Protein AF-A0A9P6J780-F1 (afdb_monomer_lite)

Foldseek 3Di:
DPPPLVVVLVVLVVVLVVLVVVLVVCVVVVHDSPVSVVSNVVSVVVNVVSVVVVVVVVVVCVVVVVD

Sequence (67 aa):
MEANWGSKLGLIADSTLVTVYERNRCRANSLSSTSQDKTIEKNMPRQREGLKQLEAELSQAEQDGSV

Structure (mmCIF, N/CA/C/O backbone):
data_AF-A0A9P6J780-F1
#
_entry.id   AF-A0A9P6J780-F1
#
loop_
_atom_site.group_PDB
_atom_site.id
_atom_site.type_symbol
_atom_site.label_atom_id
_atom_site.label_alt_id
_atom_site.label_comp_id
_atom_site.label_asym_id
_atom_site.label_entity_id
_atom_site.label_seq_id
_atom_site.pdbx_PDB_ins_code
_atom_site.Cartn_x
_atom_site.Cartn_y
_atom_site.Cartn_z
_atom_site.occupancy
_atom_site.B_iso_or_equiv
_atom_site.auth_seq_id
_atom_site.auth_comp_id
_atom_site.auth_asym_id
_atom_site.auth_atom_id
_atom_site.pdbx_PDB_model_num
ATOM 1 N N . MET A 1 1 ? -18.116 16.626 9.592 1.00 41.25 1 MET A N 1
ATOM 2 C CA . MET A 1 1 ? -18.026 15.453 8.699 1.00 41.25 1 MET A CA 1
ATOM 3 C C . MET A 1 1 ? -17.056 14.503 9.355 1.00 41.25 1 MET A C 1
ATOM 5 O O . MET A 1 1 ? -15.876 14.832 9.400 1.00 41.25 1 MET A O 1
ATOM 9 N N . GLU A 1 2 ? -17.544 13.411 9.936 1.00 49.72 2 GLU A N 1
ATOM 10 C CA . GLU A 1 2 ? -16.649 12.358 10.409 1.00 49.72 2 GLU A CA 1
ATOM 11 C C . GLU A 1 2 ? -15.856 11.840 9.213 1.00 49.72 2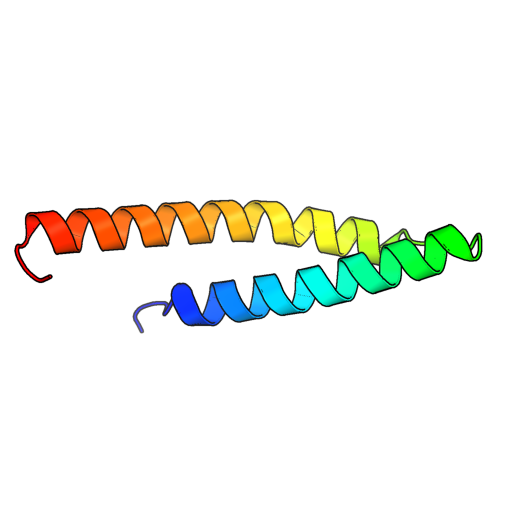 GLU A C 1
ATOM 13 O O . GLU A 1 2 ? -16.410 11.575 8.142 1.00 49.72 2 GLU A O 1
ATOM 18 N N . ALA A 1 3 ? -14.535 11.812 9.345 1.00 55.22 3 ALA A N 1
ATOM 19 C CA . ALA A 1 3 ? -13.702 11.235 8.315 1.00 55.22 3 ALA A CA 1
ATOM 20 C C . ALA A 1 3 ? -13.999 9.733 8.299 1.00 55.22 3 ALA A C 1
ATOM 22 O O . ALA A 1 3 ? -13.605 9.029 9.217 1.00 55.22 3 ALA A O 1
ATOM 23 N N . ASN A 1 4 ? -14.695 9.244 7.267 1.00 73.94 4 ASN A N 1
ATOM 24 C CA . ASN A 1 4 ? -14.816 7.809 7.018 1.00 73.94 4 ASN A CA 1
ATOM 25 C C . ASN A 1 4 ? -13.431 7.285 6.607 1.00 73.94 4 ASN A C 1
ATOM 27 O O . ASN A 1 4 ? -13.072 7.226 5.422 1.00 73.94 4 ASN A O 1
ATOM 31 N N . TRP A 1 5 ? -12.617 6.996 7.621 1.00 74.81 5 TRP A N 1
ATOM 32 C CA . TRP A 1 5 ? -11.250 6.530 7.471 1.00 74.81 5 TRP A CA 1
ATOM 33 C C . TRP A 1 5 ? -11.202 5.199 6.738 1.00 74.81 5 TRP A C 1
ATOM 35 O O . TRP A 1 5 ? -10.290 5.016 5.940 1.00 74.81 5 TRP A O 1
ATOM 45 N N . GLY A 1 6 ? -12.217 4.343 6.889 1.00 78.50 6 GLY A N 1
ATOM 46 C CA . GLY A 1 6 ? -12.328 3.077 6.166 1.00 78.50 6 GLY A CA 1
ATOM 47 C C . GLY A 1 6 ? -12.344 3.279 4.650 1.00 78.50 6 GLY A C 1
ATOM 48 O O . GLY A 1 6 ? -11.483 2.760 3.938 1.00 78.50 6 GLY A O 1
ATOM 49 N N . SER A 1 7 ? -13.259 4.109 4.140 1.00 82.56 7 SER A N 1
ATOM 50 C CA . SER A 1 7 ? -13.341 4.388 2.698 1.00 82.56 7 SER A CA 1
ATOM 51 C C . SER A 1 7 ? -12.116 5.139 2.171 1.00 82.56 7 SER A C 1
ATOM 53 O O . SER A 1 7 ? -11.615 4.836 1.088 1.00 82.56 7 SER A O 1
ATOM 55 N N . LYS A 1 8 ? -11.593 6.107 2.933 1.00 86.00 8 LYS A N 1
ATOM 56 C CA . LYS A 1 8 ? -10.406 6.877 2.531 1.00 86.00 8 LYS A CA 1
ATOM 57 C C . LYS A 1 8 ? -9.145 6.013 2.502 1.00 86.00 8 LYS A C 1
ATOM 59 O O . LYS A 1 8 ? -8.334 6.150 1.587 1.00 86.00 8 LYS A O 1
ATOM 64 N N . LEU A 1 9 ? -8.975 5.134 3.487 1.00 91.88 9 LEU A N 1
ATOM 65 C CA . LEU A 1 9 ? -7.853 4.209 3.562 1.00 91.88 9 LEU A CA 1
ATOM 66 C C . LEU A 1 9 ? -7.927 3.169 2.444 1.00 91.88 9 LEU A C 1
ATOM 68 O O . LEU A 1 9 ? -6.901 2.917 1.818 1.00 91.88 9 LEU A O 1
ATOM 72 N N . GLY A 1 10 ? -9.122 2.650 2.140 1.00 90.94 10 GLY A N 1
ATOM 73 C CA . GLY A 1 10 ? -9.348 1.747 1.008 1.00 90.94 10 GLY A CA 1
ATOM 74 C C . GLY A 1 10 ? -8.858 2.341 -0.315 1.00 90.94 10 GLY A C 1
ATOM 75 O O . GLY A 1 10 ? -8.035 1.737 -0.995 1.00 90.94 10 GLY A O 1
ATOM 76 N N . LEU A 1 11 ? -9.228 3.590 -0.619 1.00 92.06 11 LEU A N 1
ATOM 77 C CA . LEU A 1 11 ? -8.754 4.280 -1.829 1.00 92.06 11 LEU A CA 1
ATOM 78 C C . LEU A 1 11 ? -7.225 4.450 -1.866 1.00 92.06 11 LEU A C 1
ATOM 80 O O . LEU A 1 11 ? -6.597 4.311 -2.919 1.00 92.06 11 LEU A O 1
ATOM 84 N N . ILE A 1 12 ? -6.605 4.759 -0.721 1.00 93.25 12 ILE A N 1
ATOM 85 C CA . ILE A 1 12 ? -5.143 4.874 -0.623 1.00 93.25 12 ILE A CA 1
ATOM 86 C C . ILE A 1 12 ? -4.487 3.497 -0.794 1.00 93.25 12 ILE A C 1
ATOM 88 O O . ILE 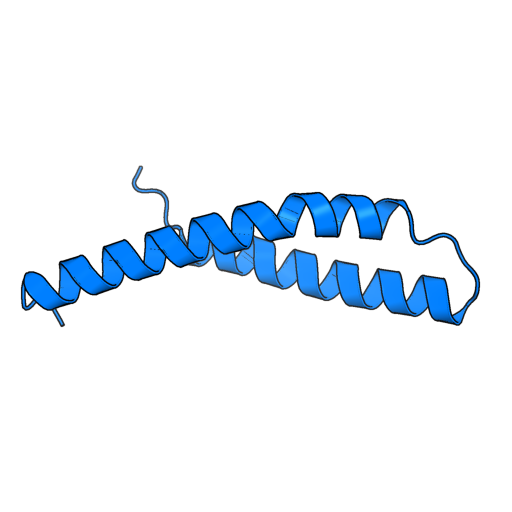A 1 12 ? -3.419 3.413 -1.404 1.00 93.25 12 ILE A O 1
ATOM 92 N N . ALA A 1 13 ? -5.091 2.426 -0.278 1.00 94.81 13 ALA A N 1
ATOM 93 C CA . ALA A 1 13 ? -4.619 1.055 -0.446 1.00 94.81 13 ALA A CA 1
ATOM 94 C C . ALA A 1 13 ? -4.653 0.636 -1.920 1.00 94.81 13 ALA A C 1
ATOM 96 O O . ALA A 1 13 ? -3.602 0.293 -2.467 1.00 94.81 13 ALA A O 1
ATOM 97 N N . ASP A 1 14 ? -5.797 0.790 -2.587 1.00 95.06 14 ASP A N 1
ATOM 98 C CA . ASP A 1 14 ? -5.976 0.436 -4.000 1.00 95.06 14 ASP A CA 1
ATOM 99 C C . ASP A 1 14 ? -4.997 1.198 -4.899 1.00 95.06 14 ASP A C 1
ATOM 101 O O . ASP A 1 14 ? -4.268 0.609 -5.703 1.00 95.06 14 ASP A O 1
ATOM 105 N N . SER A 1 15 ? -4.893 2.517 -4.706 1.00 94.25 15 SER A N 1
ATOM 106 C CA . SER A 1 15 ? -3.944 3.351 -5.449 1.00 94.25 15 SER A CA 1
ATOM 107 C C . SER A 1 15 ? -2.491 2.914 -5.227 1.00 94.25 15 SER A C 1
ATOM 109 O O . SER A 1 15 ? -1.685 2.898 -6.164 1.00 94.25 15 SER A O 1
ATOM 111 N N . THR A 1 16 ? -2.141 2.524 -4.000 1.00 96.75 16 THR A N 1
ATOM 112 C CA . THR A 1 16 ? -0.779 2.082 -3.669 1.00 96.75 16 THR A CA 1
ATOM 113 C C . THR A 1 16 ? -0.469 0.725 -4.289 1.00 96.75 16 THR A C 1
ATOM 115 O O . THR A 1 16 ? 0.630 0.555 -4.812 1.00 96.75 16 THR A O 1
ATOM 118 N N . LEU A 1 17 ? -1.428 -0.205 -4.322 1.00 97.62 17 LEU A N 1
ATOM 119 C CA . LEU A 1 17 ? -1.276 -1.500 -4.993 1.00 97.62 17 LEU A CA 1
ATOM 120 C C . LEU A 1 17 ? -1.011 -1.333 -6.493 1.00 97.62 17 LEU A C 1
ATOM 122 O O . LEU A 1 17 ? -0.046 -1.898 -7.011 1.00 97.62 17 LEU A O 1
ATOM 126 N N . VAL A 1 18 ? -1.794 -0.489 -7.173 1.00 97.75 18 VAL A N 1
ATOM 127 C CA . VAL A 1 18 ? -1.574 -0.159 -8.593 1.00 97.75 18 VAL A CA 1
ATOM 128 C C . VAL A 1 18 ? -0.188 0.459 -8.803 1.00 97.75 18 VAL A C 1
ATOM 130 O O . VAL A 1 18 ? 0.536 0.089 -9.727 1.00 97.75 18 VAL A O 1
ATOM 133 N N . THR A 1 19 ? 0.225 1.358 -7.909 1.00 98.00 19 THR A N 1
ATOM 134 C CA . THR A 1 19 ? 1.539 2.015 -7.980 1.00 98.00 19 THR A CA 1
ATOM 135 C C . THR A 1 19 ? 2.694 1.025 -7.776 1.00 98.00 19 THR A C 1
ATOM 137 O O . THR A 1 19 ? 3.710 1.115 -8.465 1.00 98.00 19 THR A O 1
ATOM 140 N N . VAL A 1 20 ? 2.549 0.055 -6.867 1.00 98.44 20 VAL A N 1
ATOM 141 C CA . VAL A 1 20 ? 3.531 -1.021 -6.644 1.00 98.44 20 VAL A CA 1
ATOM 142 C C . VAL A 1 20 ? 3.644 -1.923 -7.866 1.00 98.44 20 VAL A C 1
ATOM 144 O O . VAL A 1 20 ? 4.762 -2.253 -8.269 1.00 98.44 20 VAL A O 1
ATOM 147 N N . TYR A 1 21 ? 2.515 -2.298 -8.471 1.00 98.38 21 TYR A N 1
ATOM 148 C CA . TYR A 1 21 ? 2.511 -3.064 -9.714 1.00 98.38 21 TYR A CA 1
ATOM 149 C C . TYR A 1 21 ? 3.292 -2.331 -10.811 1.00 98.38 21 TYR A C 1
ATOM 151 O O . TYR A 1 21 ? 4.215 -2.899 -11.397 1.00 98.38 21 TYR A O 1
ATOM 159 N N . GLU A 1 22 ? 2.997 -1.047 -11.023 1.00 98.31 22 GLU A N 1
ATOM 160 C CA . GLU A 1 22 ? 3.669 -0.244 -12.044 1.00 98.31 22 GLU A CA 1
ATOM 161 C C . GLU A 1 22 ? 5.168 -0.093 -11.767 1.00 98.31 22 GLU A C 1
ATOM 163 O O . GLU A 1 22 ? 5.990 -0.274 -12.663 1.00 98.31 22 GLU A O 1
ATOM 168 N N . ARG A 1 23 ? 5.552 0.150 -10.507 1.00 98.44 23 ARG A N 1
ATOM 169 C CA . ARG A 1 23 ? 6.960 0.191 -10.089 1.00 98.44 23 ARG A CA 1
ATOM 170 C C . ARG A 1 23 ? 7.682 -1.100 -10.469 1.00 98.44 23 ARG A C 1
ATOM 172 O O . ARG A 1 23 ? 8.791 -1.056 -10.998 1.00 98.44 23 ARG A O 1
ATOM 179 N N . ASN A 1 24 ? 7.070 -2.246 -10.173 1.00 98.50 24 ASN A N 1
ATOM 180 C CA . ASN A 1 24 ? 7.657 -3.552 -10.452 1.00 98.50 24 ASN A CA 1
ATOM 181 C C . ASN A 1 24 ? 7.786 -3.780 -11.963 1.00 98.50 24 ASN A C 1
ATOM 183 O O . ASN A 1 24 ? 8.833 -4.242 -12.413 1.00 98.50 24 ASN A O 1
ATOM 187 N N . ARG A 1 25 ? 6.774 -3.383 -12.748 1.00 98.50 25 ARG A N 1
ATOM 188 C CA . ARG A 1 25 ? 6.826 -3.410 -14.214 1.00 98.50 25 ARG A CA 1
ATOM 189 C C . ARG A 1 25 ? 7.964 -2.544 -14.755 1.00 98.50 25 ARG A C 1
ATOM 191 O O . ARG A 1 25 ? 8.727 -3.026 -15.588 1.00 98.50 25 ARG A O 1
ATOM 198 N N . CYS A 1 26 ? 8.122 -1.311 -14.267 1.00 98.38 26 CYS A N 1
ATOM 199 C CA . CYS A 1 26 ? 9.228 -0.436 -14.661 1.00 98.38 26 CYS A CA 1
ATOM 200 C C . CYS A 1 26 ? 10.584 -1.085 -14.370 1.00 98.38 26 CYS A C 1
ATOM 202 O O . CYS A 1 26 ? 11.410 -1.201 -15.271 1.00 98.38 26 CYS A O 1
ATOM 204 N N . ARG A 1 27 ? 10.787 -1.580 -13.142 1.00 98.06 27 ARG A N 1
ATOM 205 C CA . ARG A 1 27 ? 12.043 -2.232 -12.737 1.00 98.06 27 ARG A CA 1
ATOM 206 C C . ARG A 1 27 ? 12.359 -3.470 -13.576 1.00 98.06 27 ARG A C 1
ATOM 208 O O . ARG A 1 27 ? 13.508 -3.646 -13.961 1.00 98.06 27 ARG A O 1
ATOM 215 N N . ALA A 1 28 ? 11.354 -4.284 -13.903 1.00 98.56 28 ALA A N 1
ATOM 216 C CA . ALA A 1 28 ? 11.521 -5.466 -14.751 1.00 98.56 28 ALA A CA 1
ATOM 217 C C . ALA A 1 28 ? 11.959 -5.125 -16.187 1.00 98.56 28 ALA A C 1
ATOM 219 O O . ALA A 1 28 ? 12.615 -5.933 -16.833 1.00 98.56 28 ALA A O 1
ATOM 220 N N . ASN A 1 29 ? 11.624 -3.927 -16.672 1.00 98.19 29 ASN A N 1
ATOM 221 C CA . ASN A 1 29 ? 11.995 -3.439 -18.000 1.00 98.19 29 ASN A CA 1
ATOM 222 C C . ASN A 1 29 ? 13.185 -2.462 -17.964 1.00 98.19 29 ASN A C 1
ATOM 224 O O . ASN A 1 29 ? 13.430 -1.765 -18.946 1.00 98.19 29 ASN A O 1
ATOM 228 N N . SER A 1 30 ? 13.904 -2.368 -16.838 1.00 97.88 30 SER A N 1
ATOM 229 C CA . SER A 1 30 ? 15.003 -1.409 -16.638 1.00 97.88 30 SER A CA 1
ATOM 230 C C . SER A 1 30 ? 14.603 0.056 -16.891 1.00 97.88 30 SER A C 1
ATOM 232 O O . SER A 1 30 ? 15.425 0.882 -17.284 1.00 97.88 30 SER A O 1
ATOM 234 N N . LEU A 1 31 ? 13.330 0.389 -16.659 1.00 98.06 31 LEU A N 1
ATOM 235 C CA . LEU A 1 31 ? 12.785 1.743 -16.734 1.00 98.06 31 LEU A CA 1
ATOM 236 C C . LEU A 1 31 ? 12.856 2.427 -15.362 1.00 98.06 31 LEU A C 1
ATOM 238 O O . LEU A 1 31 ? 12.886 1.777 -14.315 1.00 98.06 31 LEU A O 1
ATOM 242 N N . SER A 1 32 ? 12.824 3.761 -15.357 1.00 97.81 32 SER A N 1
ATOM 243 C CA . SER A 1 32 ? 12.775 4.533 -14.112 1.00 97.81 32 SER A CA 1
ATOM 244 C C . SER A 1 32 ? 11.487 4.253 -13.326 1.00 97.81 32 SER A C 1
ATOM 246 O O . SER A 1 32 ? 10.392 4.292 -13.885 1.00 97.81 32 SER A O 1
ATOM 248 N N . SER A 1 33 ? 11.623 4.022 -12.016 1.00 97.81 33 SER A N 1
ATOM 249 C CA . SER A 1 33 ? 10.503 3.845 -11.079 1.00 97.81 33 SER A CA 1
ATOM 250 C C . SER A 1 33 ? 10.397 4.952 -10.022 1.00 97.81 33 SER A C 1
ATOM 252 O O . SER A 1 33 ? 9.672 4.812 -9.037 1.00 97.81 33 SER A O 1
ATOM 254 N N . THR A 1 34 ? 11.131 6.057 -10.198 1.00 98.06 34 THR A N 1
ATOM 255 C CA . THR A 1 34 ? 11.309 7.098 -9.170 1.00 98.06 34 THR A CA 1
ATOM 256 C C . THR A 1 34 ? 9.993 7.754 -8.745 1.00 98.06 34 THR A C 1
ATOM 258 O O . THR A 1 34 ? 9.817 8.094 -7.575 1.00 98.06 34 THR A O 1
ATOM 261 N N . SER A 1 35 ? 9.054 7.957 -9.672 1.00 96.94 35 SER A N 1
ATOM 262 C CA . SER A 1 35 ? 7.752 8.561 -9.358 1.00 96.94 35 SER A CA 1
ATOM 263 C C . SER A 1 35 ? 6.861 7.614 -8.552 1.00 96.94 35 SER A C 1
ATOM 265 O O . SER A 1 35 ? 6.203 8.054 -7.604 1.00 96.94 35 SER A O 1
ATOM 267 N N . GLN A 1 36 ? 6.874 6.318 -8.875 1.00 98.25 36 GLN A N 1
ATOM 268 C CA . GLN A 1 36 ? 6.163 5.302 -8.104 1.00 98.25 36 GLN A CA 1
ATOM 269 C C . GLN A 1 36 ? 6.774 5.152 -6.712 1.00 98.25 36 GLN A C 1
ATOM 271 O O . GLN A 1 36 ? 6.032 5.131 -5.736 1.00 98.25 36 GLN A O 1
ATOM 276 N N . ASP A 1 37 ? 8.105 5.130 -6.607 1.00 97.88 37 ASP A N 1
ATOM 277 C CA . ASP A 1 37 ? 8.810 5.037 -5.325 1.00 97.88 37 ASP A CA 1
ATOM 278 C C . ASP A 1 37 ? 8.435 6.200 -4.389 1.00 97.88 37 ASP A C 1
ATOM 280 O O . ASP A 1 37 ? 8.017 5.958 -3.257 1.00 97.88 37 ASP A O 1
ATOM 284 N N . LYS A 1 38 ? 8.433 7.447 -4.887 1.00 97.94 38 LYS A N 1
ATOM 285 C CA . LYS A 1 38 ? 7.971 8.624 -4.120 1.00 97.94 38 LYS A CA 1
ATOM 286 C C . LYS A 1 38 ? 6.505 8.528 -3.694 1.00 97.94 38 LYS A C 1
ATOM 288 O O . LYS A 1 38 ? 6.135 8.953 -2.601 1.00 97.94 38 LYS A O 1
ATOM 293 N N . THR A 1 39 ? 5.649 8.010 -4.570 1.00 96.12 39 THR A N 1
ATOM 294 C CA . THR A 1 39 ? 4.213 7.883 -4.289 1.00 96.12 39 THR A CA 1
ATOM 295 C C . THR A 1 39 ? 3.955 6.817 -3.227 1.00 96.12 39 THR A C 1
ATOM 297 O O . THR A 1 39 ? 3.186 7.052 -2.297 1.00 96.12 39 THR A O 1
ATOM 300 N N . ILE A 1 40 ? 4.649 5.679 -3.311 1.00 97.69 40 ILE A N 1
ATOM 301 C CA . ILE A 1 40 ? 4.603 4.616 -2.303 1.00 97.69 40 ILE A CA 1
ATOM 302 C C . ILE A 1 40 ? 5.105 5.157 -0.963 1.00 97.69 40 ILE A C 1
ATOM 304 O O . ILE A 1 40 ? 4.401 5.043 0.037 1.00 97.69 40 ILE A O 1
ATOM 308 N N . GLU A 1 41 ? 6.264 5.816 -0.940 1.00 97.38 41 GLU A N 1
ATOM 309 C CA . GLU A 1 41 ? 6.836 6.409 0.274 1.00 97.38 41 GLU A CA 1
ATOM 310 C C . GLU A 1 41 ? 5.879 7.404 0.945 1.00 97.38 41 GLU A C 1
ATOM 312 O O . GLU A 1 41 ? 5.732 7.397 2.164 1.00 97.38 41 GLU A O 1
ATOM 317 N N . LYS A 1 42 ? 5.154 8.207 0.159 1.00 96.25 42 LYS A N 1
ATOM 318 C CA . LYS A 1 42 ? 4.134 9.135 0.666 1.00 96.25 42 LYS A CA 1
ATOM 319 C C . LYS A 1 42 ? 2.888 8.429 1.209 1.00 96.25 42 LYS A C 1
ATOM 321 O O . LYS A 1 42 ? 2.280 8.914 2.167 1.00 96.25 42 LYS A O 1
ATOM 326 N N . ASN A 1 43 ? 2.465 7.329 0.591 1.00 95.81 43 ASN A N 1
ATOM 327 C CA . ASN A 1 43 ? 1.225 6.644 0.953 1.00 95.81 43 ASN A CA 1
ATOM 328 C C . ASN A 1 43 ? 1.391 5.720 2.166 1.00 95.81 43 ASN A C 1
ATOM 330 O O . ASN A 1 43 ? 0.474 5.641 2.982 1.00 95.81 43 ASN A O 1
ATOM 334 N N . MET A 1 44 ? 2.551 5.077 2.337 1.00 95.50 44 MET A N 1
ATOM 335 C CA . MET A 1 44 ? 2.776 4.116 3.427 1.00 95.50 44 MET A CA 1
ATOM 336 C C . MET A 1 44 ? 2.550 4.703 4.837 1.00 95.50 44 MET A C 1
ATOM 338 O O . MET A 1 44 ? 1.874 4.053 5.636 1.00 95.50 44 MET A O 1
ATOM 342 N N . PRO A 1 45 ? 3.038 5.912 5.190 1.00 95.62 45 PRO A N 1
ATOM 343 C CA . PRO A 1 45 ? 2.757 6.517 6.493 1.00 95.62 45 PRO A CA 1
ATOM 344 C C . PRO A 1 45 ? 1.265 6.774 6.718 1.00 95.62 45 PRO A C 1
ATOM 346 O O . PRO A 1 45 ? 0.756 6.485 7.795 1.00 95.62 45 PRO A O 1
ATOM 349 N N . ARG A 1 46 ? 0.553 7.241 5.685 1.00 93.25 46 ARG A N 1
ATOM 350 C CA . ARG A 1 46 ? -0.892 7.515 5.746 1.00 93.25 46 ARG A CA 1
ATOM 351 C C . ARG A 1 46 ? -1.700 6.242 5.951 1.00 93.25 46 ARG A C 1
ATOM 353 O O . ARG A 1 46 ? -2.698 6.263 6.658 1.00 93.25 46 ARG A O 1
ATOM 360 N N . GLN A 1 47 ? -1.261 5.140 5.343 1.00 94.12 47 GLN A N 1
ATOM 361 C CA . GLN A 1 47 ? -1.890 3.844 5.565 1.00 94.12 47 GLN A CA 1
ATOM 362 C C . GLN A 1 47 ? -1.708 3.371 7.005 1.00 94.12 47 GLN A C 1
ATOM 364 O O . GLN A 1 47 ? -2.668 2.934 7.626 1.00 94.12 47 GLN A O 1
ATOM 369 N N . ARG A 1 48 ? -0.497 3.511 7.559 1.00 95.12 48 ARG A N 1
ATOM 370 C CA . ARG A 1 48 ? -0.222 3.159 8.962 1.00 95.12 48 ARG A CA 1
ATOM 371 C C . ARG A 1 48 ? -1.031 4.006 9.939 1.00 95.12 48 ARG A C 1
ATOM 373 O O . ARG A 1 48 ? -1.536 3.475 10.917 1.00 95.12 48 ARG A O 1
ATOM 380 N N . GLU A 1 49 ? -1.134 5.306 9.687 1.00 93.81 49 GLU A N 1
ATOM 381 C CA . GLU A 1 49 ? -1.943 6.217 10.500 1.00 93.81 49 GLU A CA 1
ATOM 382 C C . GLU A 1 49 ? -3.431 5.857 10.428 1.00 93.81 49 GLU A C 1
ATOM 384 O O . GLU A 1 49 ? -4.068 5.698 11.464 1.00 93.81 49 GLU A O 1
ATOM 389 N N . GLY A 1 50 ? -3.960 5.643 9.219 1.00 92.00 50 GLY A N 1
ATOM 390 C CA . GLY A 1 50 ? -5.351 5.240 9.027 1.00 92.00 50 GLY A CA 1
ATOM 391 C C . GLY A 1 50 ? -5.683 3.904 9.695 1.00 92.00 50 GLY A C 1
ATOM 392 O O . GLY A 1 50 ? -6.731 3.796 10.318 1.00 92.00 50 GLY A O 1
ATOM 393 N N . LEU A 1 51 ? -4.787 2.911 9.623 1.00 94.38 51 LEU A N 1
ATOM 394 C 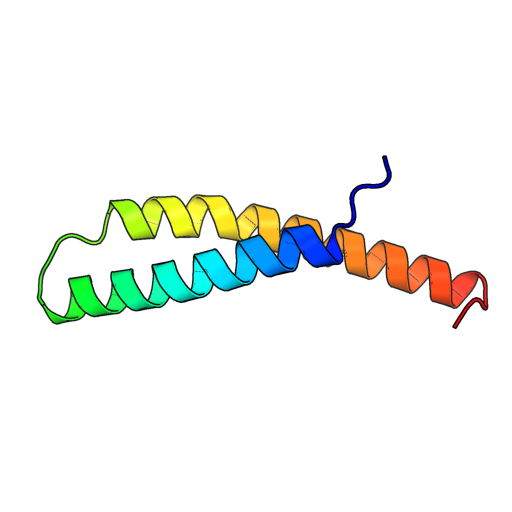CA . LEU A 1 51 ? -4.969 1.631 10.317 1.00 94.38 51 LEU A CA 1
ATOM 395 C C . LEU A 1 51 ? -5.033 1.811 11.835 1.00 94.38 51 LEU A C 1
ATOM 397 O O . LEU A 1 51 ? -5.971 1.323 12.448 1.00 94.38 51 LEU A O 1
ATOM 401 N N . LYS A 1 52 ? -4.102 2.570 12.427 1.00 94.75 52 LYS A N 1
ATOM 402 C CA . LYS A 1 52 ? -4.117 2.848 13.874 1.00 94.75 52 LYS A CA 1
ATOM 403 C C . LYS A 1 52 ? -5.406 3.528 14.325 1.00 94.75 52 LYS A C 1
ATOM 405 O O . LYS A 1 52 ? -5.913 3.233 15.401 1.00 94.75 52 LYS A O 1
ATOM 410 N N . GLN A 1 53 ? -5.918 4.449 13.514 1.00 91.75 53 GLN A N 1
ATOM 411 C CA . GLN A 1 53 ? -7.165 5.140 13.810 1.00 91.75 53 GLN A CA 1
ATOM 412 C C . GLN A 1 53 ? -8.363 4.182 13.753 1.00 91.75 53 GLN A C 1
ATOM 414 O O . GLN A 1 53 ? -9.178 4.184 14.667 1.00 91.75 53 GLN A O 1
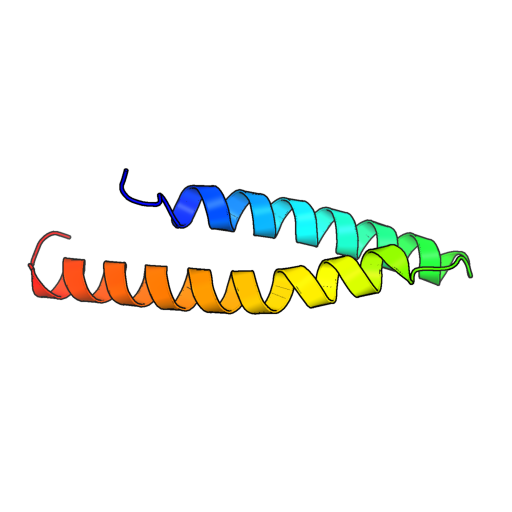ATOM 419 N N . LEU A 1 54 ? -8.432 3.320 12.733 1.00 91.62 54 LEU A N 1
ATOM 420 C CA . LEU A 1 54 ? -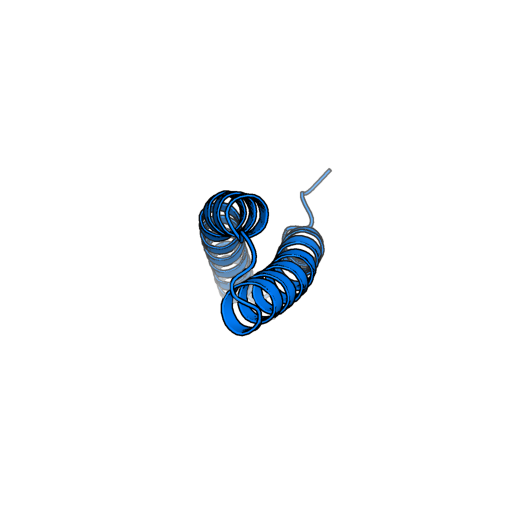9.478 2.298 12.627 1.00 91.62 54 LEU A CA 1
ATOM 421 C C . LEU A 1 54 ? -9.409 1.266 13.760 1.00 91.62 54 LEU A C 1
ATOM 423 O O . LEU A 1 54 ? -10.442 0.859 14.275 1.00 91.62 54 LEU A O 1
ATOM 427 N N . GLU A 1 55 ? -8.207 0.862 14.175 1.00 93.75 55 GLU A N 1
ATOM 428 C CA . GLU A 1 55 ? -8.004 -0.022 15.331 1.00 93.75 55 GLU A CA 1
ATOM 429 C C . GLU A 1 55 ? -8.506 0.627 16.630 1.00 93.75 55 GLU A C 1
ATOM 431 O O . GLU A 1 55 ? -9.144 -0.040 17.445 1.00 93.75 55 GLU A O 1
ATOM 436 N N . ALA A 1 56 ? -8.259 1.928 16.818 1.00 91.69 56 ALA A N 1
ATOM 437 C CA . ALA A 1 56 ? -8.763 2.676 17.967 1.00 91.69 56 ALA A CA 1
ATOM 438 C C . ALA A 1 56 ? -10.295 2.810 17.944 1.00 91.69 56 ALA A C 1
ATOM 440 O O . ALA A 1 56 ? -10.937 2.613 18.972 1.00 91.69 56 ALA A O 1
ATOM 441 N N . GLU A 1 57 ? -10.879 3.096 16.777 1.00 89.62 57 GLU A N 1
ATOM 442 C CA . GLU A 1 57 ? -12.334 3.154 16.579 1.00 89.62 57 GLU A CA 1
ATOM 443 C C . GLU A 1 57 ? -12.995 1.799 16.868 1.00 89.62 57 GLU A C 1
ATOM 445 O O . GLU A 1 57 ? -13.998 1.747 17.578 1.00 89.62 57 GLU A O 1
ATOM 450 N N . LEU A 1 58 ? -12.400 0.700 16.390 1.00 89.88 58 LEU A N 1
ATOM 451 C CA . LEU A 1 58 ? -12.877 -0.655 16.670 1.00 89.88 58 LEU A CA 1
ATOM 452 C C . LEU A 1 58 ? -12.797 -0.983 18.165 1.00 89.88 58 LEU A C 1
ATOM 454 O O . LEU A 1 58 ? -13.777 -1.437 18.744 1.00 89.88 58 LEU A O 1
ATOM 458 N N . SER A 1 59 ? -11.658 -0.692 18.799 1.00 92.00 59 SER A N 1
ATOM 459 C CA . SER A 1 59 ? -11.457 -0.938 20.233 1.00 92.00 59 SER A CA 1
ATOM 460 C C . SER A 1 59 ? -12.459 -0.162 21.094 1.00 92.00 59 SER A C 1
ATOM 462 O O . SER A 1 59 ? -12.938 -0.672 22.104 1.00 92.00 59 SER A O 1
ATOM 464 N N . GLN A 1 60 ? -12.787 1.073 20.699 1.00 90.75 60 GLN A N 1
ATOM 465 C CA . GLN A 1 60 ? -13.801 1.880 21.374 1.00 90.75 60 GLN A CA 1
ATOM 466 C C . GLN A 1 60 ? -15.199 1.268 21.203 1.00 90.75 60 GLN A C 1
ATOM 468 O O . GLN A 1 60 ? -15.919 1.111 22.186 1.00 90.75 60 GLN A O 1
ATOM 473 N N . ALA A 1 61 ? -15.562 0.855 19.984 1.00 87.31 61 ALA A N 1
ATOM 474 C CA . ALA A 1 61 ? -16.851 0.218 19.714 1.00 87.31 61 ALA A CA 1
ATOM 475 C C . ALA A 1 61 ? -17.045 -1.094 20.500 1.00 87.31 61 ALA A C 1
ATOM 477 O O . ALA A 1 61 ? -18.143 -1.355 20.996 1.00 87.31 61 ALA A O 1
ATOM 478 N N . GLU A 1 62 ? -15.980 -1.888 20.658 1.00 88.75 62 GLU A N 1
ATOM 479 C CA . GLU A 1 62 ? -15.975 -3.107 21.479 1.00 88.75 62 GLU A CA 1
ATOM 480 C C . GLU A 1 62 ? -16.190 -2.806 22.971 1.00 88.75 62 GLU A C 1
ATOM 482 O O . GLU A 1 62 ? -16.951 -3.508 23.637 1.00 88.75 62 GLU A O 1
ATOM 487 N N . GLN A 1 63 ? -15.560 -1.751 23.503 1.00 85.19 63 GLN A N 1
ATOM 488 C CA . GLN A 1 63 ? -15.738 -1.331 24.901 1.00 85.19 63 GLN A CA 1
ATOM 489 C C . GLN A 1 63 ? -17.144 -0.797 25.180 1.00 85.19 63 GLN A C 1
ATOM 491 O O . GLN A 1 63 ? -17.699 -1.057 26.248 1.00 85.19 63 GLN A O 1
ATOM 496 N N . ASP A 1 64 ? -17.731 -0.098 24.210 1.00 84.88 64 ASP A N 1
ATOM 497 C CA . ASP A 1 64 ? -19.081 0.457 24.311 1.00 84.88 64 ASP A CA 1
ATOM 498 C C . ASP A 1 64 ? -20.177 -0.616 24.137 1.00 84.88 64 ASP A C 1
ATOM 500 O O . ASP A 1 64 ? -21.367 -0.305 24.213 1.00 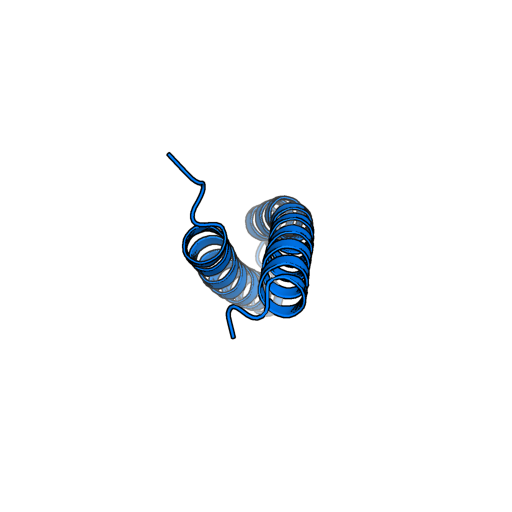84.88 64 ASP A O 1
ATOM 504 N N . GLY A 1 65 ? -19.797 -1.886 23.927 1.00 68.19 65 GLY A N 1
ATOM 505 C CA . GLY A 1 65 ? -20.721 -3.010 23.744 1.00 68.19 65 GLY A CA 1
ATOM 506 C C . GLY A 1 65 ? -21.555 -2.901 22.466 1.00 68.19 65 GLY A C 1
ATOM 507 O O . GLY A 1 65 ? -22.630 -3.491 22.380 1.00 68.19 65 GLY A O 1
ATOM 508 N N . SER A 1 66 ? -21.081 -2.115 21.497 1.00 61.34 66 SER A N 1
ATOM 509 C CA . SER A 1 66 ? -21.797 -1.760 20.269 1.00 61.34 66 SER A CA 1
ATOM 510 C C . SER A 1 66 ? -21.453 -2.692 19.094 1.00 61.34 66 SER A C 1
ATOM 512 O O . SER A 1 66 ? -21.570 -2.298 17.931 1.00 61.34 66 SER A O 1
ATOM 514 N N . VAL A 1 67 ? -21.008 -3.919 19.393 1.00 53.81 67 VAL A N 1
ATOM 515 C CA . VAL A 1 67 ? -20.646 -4.966 18.419 1.00 53.81 67 VAL A CA 1
ATOM 516 C C . VAL A 1 67 ? -21.539 -6.185 18.597 1.00 53.81 67 VAL A C 1
ATOM 518 O O . VAL A 1 67 ? -21.683 -6.643 19.753 1.00 53.81 67 VAL A O 1
#

pLDDT: mean 90.17, std 12.56, range [41.25, 98.56]

Secondary structure (DSSP, 8-state):
----HHHHHHHHHHHHHHHHHHHHHHHHTT---HHHHHHHHHHHHHHHHHHHHHHHHHHHHHHTT--

Organism: NCBI:txid1440133

Radius of gyration: 16.08 Å; chains: 1; bounding box: 37×21×43 Å